Protein 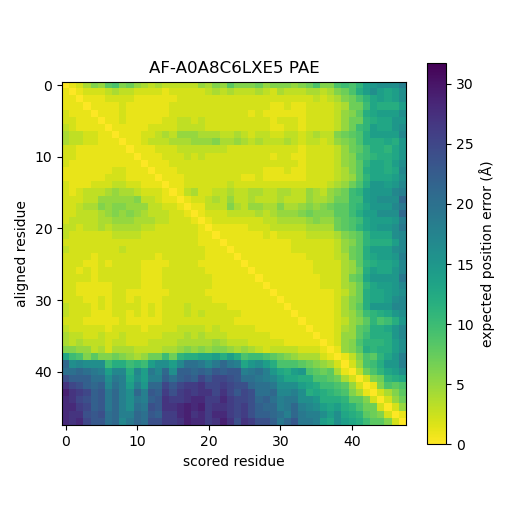AF-A0A8C6LXE5-F1 (afdb_monomer)

Sequence (48 aa):
MKVTVCFGRTRVVVPCGDGNIKVLNLVEQAAMRYKKAIGKVGSPSSLS

Nearest PDB structures (foldseek):
  4i6p-assembly2_A  TM=9.995E-01  e=1.086E-03  Rattus norvegicus
  4i6p-assembly3_B  TM=8.523E-01  e=6.596E-04  Rattus norvegicus
  4uc7-assembly1_A  TM=4.244E-01  e=9.264E+00  Human respiratory syncytial virus A2
  4uce-assembly1_A  TM=4.248E-01  e=9.949E+00  Human respiratory syncytial virus A2
  4uca-assembly2_B  TM=4.327E-01  e=9.949E+00  Human respiratory syncytial virus A2

Secondary structure (DSSP, 8-state):
-EEEEEETTEEEEEE-TTS---HHHHHHHHHHHHHHHHHH--S-----

Radius of gyration: 12.42 Å; Cα contacts (8 Å, |Δi|>4): 41; chains: 1; bounding box: 38×17×24 Å

Structure (mmCIF, N/CA/C/O backbone):
data_AF-A0A8C6LXE5-F1
#
_entry.id   AF-A0A8C6LXE5-F1
#
loop_
_atom_site.group_PDB
_atom_site.id
_atom_site.type_symbol
_atom_site.label_atom_id
_atom_site.label_alt_id
_atom_site.label_comp_id
_atom_site.label_asym_id
_atom_site.label_entity_id
_atom_site.label_seq_id
_atom_site.pdbx_PDB_ins_code
_atom_site.Cartn_x
_atom_site.Cartn_y
_atom_site.Cartn_z
_atom_site.occupancy
_atom_site.B_iso_or_equiv
_atom_site.auth_seq_id
_atom_site.auth_comp_id
_atom_site.auth_asym_id
_atom_site.auth_atom_id
_atom_site.pdbx_PDB_model_num
ATOM 1 N N . MET A 1 1 ? 4.847 6.257 -12.936 1.00 89.81 1 MET A N 1
ATOM 2 C CA . MET A 1 1 ? 3.947 5.152 -12.524 1.00 89.81 1 MET A CA 1
ATOM 3 C C . MET A 1 1 ? 3.270 5.457 -11.186 1.00 89.81 1 MET A C 1
ATOM 5 O O . MET A 1 1 ? 3.866 6.088 -10.315 1.00 89.81 1 MET A O 1
ATOM 9 N N . LYS A 1 2 ? 2.021 5.011 -11.008 1.00 94.19 2 LYS A N 1
ATOM 10 C CA . LYS A 1 2 ? 1.290 5.061 -9.732 1.00 94.19 2 LYS A CA 1
ATOM 11 C C . LYS A 1 2 ? 0.500 3.771 -9.543 1.00 94.19 2 LYS A C 1
ATOM 13 O O . LYS A 1 2 ? 0.023 3.212 -10.528 1.00 94.19 2 LYS A O 1
ATOM 18 N N . VAL A 1 3 ? 0.336 3.335 -8.302 1.00 95.44 3 VAL A N 1
ATOM 19 C CA . VAL A 1 3 ? -0.475 2.162 -7.955 1.00 95.44 3 VAL A CA 1
ATOM 20 C C . VAL A 1 3 ? -1.540 2.538 -6.936 1.00 95.44 3 VAL A C 1
ATOM 22 O O . VAL A 1 3 ? -1.429 3.553 -6.245 1.00 95.44 3 VAL A O 1
ATOM 25 N N . THR A 1 4 ? -2.583 1.722 -6.841 1.00 96.69 4 THR A N 1
ATOM 26 C CA . THR A 1 4 ? -3.593 1.854 -5.788 1.00 96.69 4 THR A CA 1
ATOM 27 C C . THR A 1 4 ? -3.399 0.733 -4.782 1.00 96.69 4 THR A C 1
ATOM 29 O O . THR A 1 4 ? -3.371 -0.430 -5.170 1.00 96.69 4 THR A O 1
ATOM 32 N N . VAL A 1 5 ? -3.287 1.083 -3.502 1.00 96.25 5 VAL A N 1
ATOM 33 C CA . VAL A 1 5 ? -3.210 0.130 -2.391 1.00 96.25 5 VAL A CA 1
ATOM 34 C C . VAL A 1 5 ? -4.521 0.180 -1.615 1.00 96.25 5 VAL A C 1
ATOM 36 O O . VAL A 1 5 ? -5.029 1.264 -1.311 1.00 96.25 5 VAL A O 1
ATOM 39 N N . CYS A 1 6 ? -5.076 -0.990 -1.313 1.00 95.75 6 CYS A N 1
ATOM 40 C CA . CYS A 1 6 ? -6.311 -1.124 -0.550 1.00 95.75 6 CYS A CA 1
ATOM 41 C C . CYS A 1 6 ? -5.995 -1.463 0.913 1.00 95.75 6 CYS A C 1
ATOM 43 O O . CYS A 1 6 ? -5.365 -2.479 1.194 1.00 95.75 6 CYS A O 1
ATOM 45 N N . PHE A 1 7 ? -6.471 -0.628 1.836 1.00 93.75 7 PHE A N 1
ATOM 46 C CA . PHE A 1 7 ? -6.497 -0.873 3.279 1.00 93.75 7 PHE A CA 1
ATOM 47 C C . PHE A 1 7 ? -7.951 -1.122 3.690 1.00 93.75 7 PHE A C 1
ATOM 49 O O . PHE A 1 7 ? -8.701 -0.186 3.980 1.00 93.75 7 PHE A O 1
ATOM 56 N N . GLY A 1 8 ? -8.386 -2.383 3.630 1.00 92.31 8 GLY A N 1
ATOM 57 C CA . GLY A 1 8 ? -9.806 -2.719 3.756 1.00 92.31 8 GLY A CA 1
ATOM 58 C C . GLY A 1 8 ? -10.628 -2.021 2.666 1.00 92.31 8 GLY A C 1
ATOM 59 O O . GLY A 1 8 ? -10.382 -2.226 1.478 1.00 92.31 8 GLY A O 1
ATOM 60 N N . ARG A 1 9 ? -11.578 -1.164 3.067 1.00 91.06 9 ARG A N 1
ATOM 61 C CA . ARG A 1 9 ? -12.416 -0.368 2.145 1.00 91.06 9 ARG A CA 1
ATOM 62 C C . ARG A 1 9 ? -11.751 0.927 1.664 1.00 91.06 9 ARG A C 1
ATOM 64 O O . ARG A 1 9 ? -12.214 1.533 0.702 1.00 91.06 9 ARG A O 1
ATOM 71 N N . THR A 1 10 ? -10.666 1.353 2.303 1.00 91.50 10 THR A N 1
ATOM 72 C CA . THR A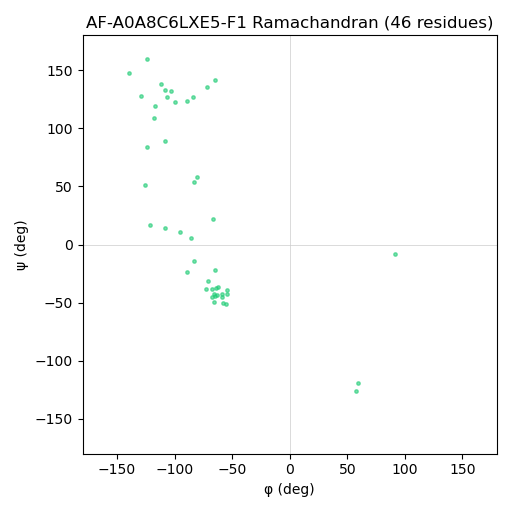 1 10 ? -10.001 2.616 1.980 1.00 91.50 10 THR A CA 1
ATOM 73 C C . THR A 1 10 ? -8.957 2.396 0.898 1.00 91.50 10 THR A C 1
ATOM 75 O O . THR A 1 10 ? -8.027 1.605 1.056 1.00 91.50 10 THR A O 1
ATOM 78 N N . ARG A 1 11 ? -9.083 3.129 -0.207 1.00 95.00 11 ARG A N 1
ATOM 79 C CA . ARG A 1 11 ? -8.158 3.059 -1.342 1.00 95.00 11 ARG A CA 1
ATOM 80 C C . ARG A 1 11 ? -7.235 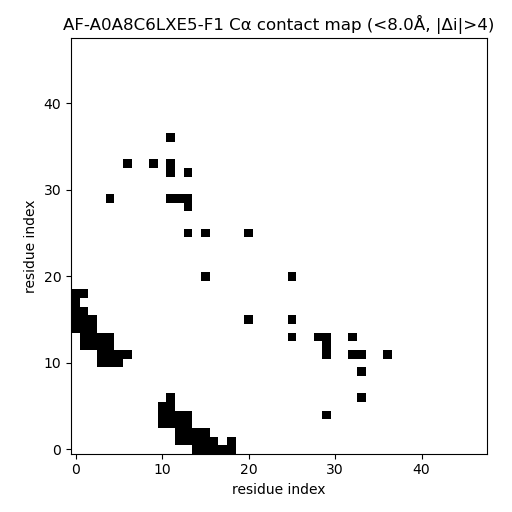4.264 -1.328 1.00 95.00 11 ARG A C 1
ATOM 82 O O . ARG A 1 11 ? -7.687 5.397 -1.196 1.00 95.00 11 ARG A O 1
ATOM 89 N N . VAL A 1 12 ? -5.941 4.018 -1.483 1.00 95.19 12 VAL A N 1
ATOM 90 C CA . VAL A 1 12 ? -4.913 5.055 -1.420 1.00 95.19 12 VAL A CA 1
ATOM 91 C C . VAL A 1 12 ? -4.020 4.959 -2.645 1.00 95.19 12 VAL A C 1
ATOM 93 O O . VAL A 1 12 ? -3.477 3.899 -2.953 1.00 95.19 12 VAL A O 1
ATOM 96 N N . VAL A 1 13 ? -3.855 6.078 -3.346 1.00 95.75 13 VAL A N 1
ATOM 97 C CA . VAL A 1 13 ? -2.953 6.166 -4.496 1.00 95.75 13 VAL A CA 1
ATOM 98 C C . VAL A 1 13 ? -1.533 6.440 -4.008 1.00 95.75 13 VAL A C 1
ATOM 100 O O . VAL A 1 13 ? -1.290 7.401 -3.275 1.00 95.75 13 VAL A O 1
ATOM 103 N N . VAL A 1 14 ? -0.590 5.608 -4.443 1.00 96.38 14 VAL A N 1
ATOM 104 C CA . VAL A 1 14 ? 0.834 5.725 -4.124 1.00 96.38 14 VAL A CA 1
ATOM 105 C C . VAL A 1 14 ? 1.612 5.965 -5.423 1.00 96.38 14 VAL A C 1
ATOM 107 O O . VAL A 1 14 ? 1.548 5.137 -6.335 1.00 96.38 14 VAL A O 1
ATOM 110 N N . PRO A 1 15 ? 2.321 7.098 -5.561 1.00 95.06 15 PRO A N 1
ATOM 111 C CA . PRO A 1 15 ? 3.253 7.308 -6.659 1.00 95.06 15 PRO A CA 1
ATOM 112 C C . PRO A 1 15 ? 4.498 6.438 -6.450 1.00 95.06 15 PRO A C 1
ATOM 114 O O . PRO A 1 15 ? 5.039 6.381 -5.348 1.00 95.06 15 PRO A O 1
ATOM 117 N N . CYS A 1 16 ? 4.962 5.778 -7.510 1.00 92.75 16 CYS A N 1
ATOM 118 C CA . CYS A 1 16 ? 6.092 4.841 -7.451 1.00 92.75 16 CYS A CA 1
A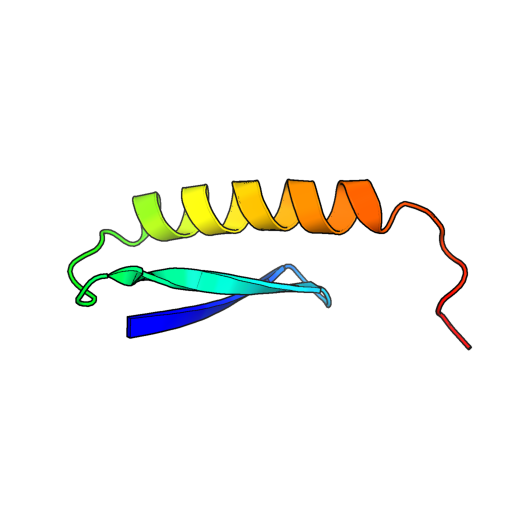TOM 119 C C . CYS A 1 16 ? 7.254 5.244 -8.373 1.00 92.75 16 CYS A C 1
ATOM 121 O O . CYS A 1 16 ? 8.093 4.404 -8.685 1.00 92.75 16 CYS A O 1
ATOM 123 N N . GLY A 1 17 ? 7.290 6.499 -8.841 1.00 89.38 17 GLY A N 1
ATOM 124 C CA . GLY A 1 17 ? 8.290 6.955 -9.814 1.00 89.38 17 GLY A CA 1
ATOM 125 C C . GLY A 1 17 ? 8.238 6.100 -11.081 1.00 89.38 17 GLY A C 1
ATOM 126 O O . GLY A 1 17 ? 7.152 5.896 -11.628 1.00 89.38 17 GLY A O 1
ATOM 127 N N . ASP A 1 18 ? 9.373 5.540 -11.487 1.00 93.75 18 ASP A N 1
ATOM 128 C CA . ASP A 1 18 ? 9.509 4.673 -12.669 1.00 93.75 18 ASP A CA 1
ATOM 129 C C . ASP A 1 18 ? 9.190 3.192 -12.397 1.00 93.75 18 ASP A C 1
ATOM 131 O O . ASP A 1 18 ? 9.337 2.348 -13.273 1.00 93.75 18 ASP A O 1
ATOM 135 N N . GLY A 1 19 ? 8.729 2.855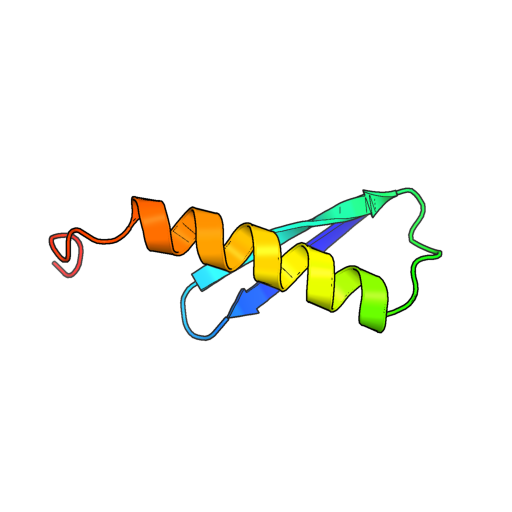 -11.187 1.00 90.75 19 GLY A N 1
ATOM 136 C CA . GLY A 1 19 ? 8.329 1.493 -10.814 1.00 90.75 19 GLY A CA 1
ATOM 137 C C . GLY A 1 19 ? 9.443 0.640 -10.199 1.00 90.75 19 GLY A C 1
ATOM 138 O O . GLY A 1 19 ? 9.144 -0.409 -9.638 1.00 90.75 19 GLY A O 1
ATOM 139 N N . ASN A 1 20 ? 10.696 1.108 -10.198 1.00 94.38 20 ASN A N 1
ATOM 140 C CA . ASN A 1 20 ? 11.827 0.431 -9.548 1.00 94.38 20 ASN A CA 1
ATOM 141 C C . ASN A 1 20 ? 11.910 0.733 -8.035 1.00 94.38 20 ASN A C 1
ATOM 143 O O . ASN A 1 20 ? 12.918 1.221 -7.525 1.00 94.38 20 ASN A O 1
ATOM 147 N N . ILE A 1 21 ? 10.813 0.502 -7.312 1.00 94.31 21 ILE A N 1
ATOM 148 C CA . ILE A 1 21 ? 10.715 0.696 -5.861 1.00 94.31 21 ILE A CA 1
ATOM 149 C C . ILE A 1 21 ? 10.566 -0.656 -5.165 1.00 94.31 21 ILE A C 1
ATOM 151 O O . ILE A 1 21 ? 9.803 -1.517 -5.601 1.00 94.31 21 ILE A O 1
ATOM 155 N N . LYS A 1 22 ? 11.262 -0.847 -4.040 1.00 96.06 22 LYS A N 1
ATOM 156 C CA . LYS A 1 22 ? 11.062 -2.040 -3.207 1.00 96.06 22 LYS A CA 1
ATOM 157 C C . LYS A 1 22 ? 9.646 -2.047 -2.630 1.00 96.06 22 LYS A C 1
ATOM 159 O O . LYS A 1 22 ? 9.156 -1.014 -2.174 1.00 96.06 22 LYS A O 1
ATOM 164 N N . VAL A 1 23 ? 9.036 -3.229 -2.555 1.00 95.50 23 VAL A N 1
ATOM 165 C CA . VAL A 1 23 ? 7.695 -3.412 -1.970 1.00 95.50 23 VAL A CA 1
ATOM 166 C C . VAL A 1 23 ? 7.623 -2.851 -0.546 1.00 95.50 23 VAL A C 1
ATOM 168 O O . VAL A 1 23 ? 6.653 -2.180 -0.215 1.00 95.50 23 VAL A O 1
ATOM 171 N N . LEU A 1 24 ? 8.674 -3.029 0.265 1.00 96.94 24 LEU A N 1
ATOM 172 C CA . LEU A 1 24 ? 8.751 -2.467 1.620 1.00 96.94 24 LEU A CA 1
ATOM 173 C C . LEU A 1 24 ? 8.551 -0.939 1.629 1.00 96.94 24 LEU A C 1
ATOM 175 O O . LEU A 1 24 ? 7.663 -0.432 2.310 1.00 96.94 24 LEU A O 1
ATOM 179 N N . ASN A 1 25 ? 9.301 -0.223 0.787 1.00 96.06 25 ASN A N 1
ATOM 180 C CA . ASN A 1 25 ? 9.205 1.234 0.648 1.00 96.06 25 ASN A CA 1
ATOM 181 C C . ASN A 1 25 ? 7.813 1.675 0.160 1.00 96.06 25 ASN A C 1
ATOM 183 O O . ASN A 1 25 ? 7.295 2.717 0.562 1.00 96.06 25 ASN A O 1
ATOM 187 N N . LEU A 1 26 ? 7.197 0.890 -0.729 1.00 96.25 26 LEU A N 1
ATOM 188 C CA . LEU A 1 26 ? 5.844 1.137 -1.222 1.00 96.25 26 LEU A CA 1
ATOM 189 C C . LEU A 1 26 ? 4.809 0.994 -0.100 1.00 96.25 26 LEU A C 1
ATOM 191 O O . LEU A 1 26 ? 3.922 1.841 0.015 1.00 96.25 26 LEU A O 1
ATOM 195 N N . VAL A 1 27 ? 4.940 -0.029 0.748 1.00 96.38 27 VAL A N 1
ATOM 196 C CA . VAL A 1 27 ? 4.052 -0.269 1.895 1.00 96.38 27 VAL A CA 1
ATOM 197 C C . VAL A 1 27 ? 4.165 0.855 2.924 1.00 96.38 27 VAL A C 1
ATOM 199 O O . VAL A 1 27 ? 3.137 1.369 3.361 1.00 96.38 27 VAL A O 1
ATOM 202 N N . GLU A 1 28 ? 5.372 1.311 3.260 1.00 96.88 28 GLU A N 1
ATOM 203 C CA . GLU A 1 28 ? 5.577 2.449 4.173 1.00 96.88 28 GLU A CA 1
ATOM 204 C C . GLU A 1 28 ? 4.904 3.725 3.648 1.00 96.88 28 GLU A C 1
ATOM 206 O O . GLU A 1 28 ? 4.172 4.422 4.360 1.00 96.88 28 GLU A O 1
ATOM 211 N N . GLN A 1 29 ? 5.082 3.997 2.357 1.00 95.62 29 GLN A N 1
ATOM 212 C CA . GLN A 1 29 ? 4.446 5.108 1.662 1.00 95.62 29 GLN A CA 1
ATOM 213 C C . GLN A 1 29 ? 2.920 5.003 1.596 1.00 95.62 29 GLN A C 1
ATOM 215 O O . GLN A 1 29 ? 2.228 6.026 1.679 1.00 95.62 29 GLN A O 1
ATOM 220 N N . ALA A 1 30 ? 2.390 3.795 1.426 1.00 96.88 30 ALA A N 1
ATOM 221 C CA . ALA A 1 30 ? 0.963 3.519 1.447 1.00 96.88 30 ALA A CA 1
ATOM 222 C C . ALA A 1 30 ? 0.393 3.733 2.857 1.00 96.88 30 ALA A C 1
ATOM 224 O O . ALA A 1 30 ? -0.610 4.428 3.013 1.00 96.88 30 ALA A O 1
ATOM 225 N N . ALA A 1 31 ? 1.076 3.224 3.885 1.00 96.31 31 ALA A N 1
ATOM 226 C CA . ALA A 1 31 ? 0.673 3.329 5.282 1.00 96.31 31 ALA A CA 1
ATOM 227 C C . ALA A 1 31 ? 0.642 4.787 5.763 1.00 96.31 31 ALA A C 1
ATOM 229 O O . ALA A 1 31 ? -0.327 5.206 6.397 1.00 96.31 31 ALA A O 1
ATOM 230 N N . MET A 1 32 ? 1.649 5.598 5.416 1.00 95.38 32 MET A N 1
ATOM 231 C CA . MET A 1 32 ? 1.653 7.034 5.728 1.00 95.38 32 MET A CA 1
ATOM 232 C C . MET A 1 32 ? 0.456 7.765 5.113 1.00 95.38 32 MET A C 1
ATOM 234 O O . MET A 1 32 ? -0.170 8.607 5.758 1.00 95.38 32 MET A O 1
ATOM 238 N N . ARG A 1 33 ? 0.118 7.448 3.861 1.00 95.12 33 ARG A N 1
ATOM 239 C CA . ARG A 1 33 ? -1.011 8.073 3.164 1.00 95.12 33 ARG A CA 1
ATOM 240 C C . ARG A 1 33 ? -2.354 7.587 3.696 1.00 95.12 33 ARG A C 1
ATOM 242 O O . ARG A 1 33 ? -3.250 8.408 3.864 1.00 95.12 33 ARG A O 1
ATOM 249 N N . TYR A 1 34 ? -2.472 6.303 4.026 1.00 95.56 34 TYR A N 1
ATOM 250 C CA . TYR A 1 34 ? -3.647 5.753 4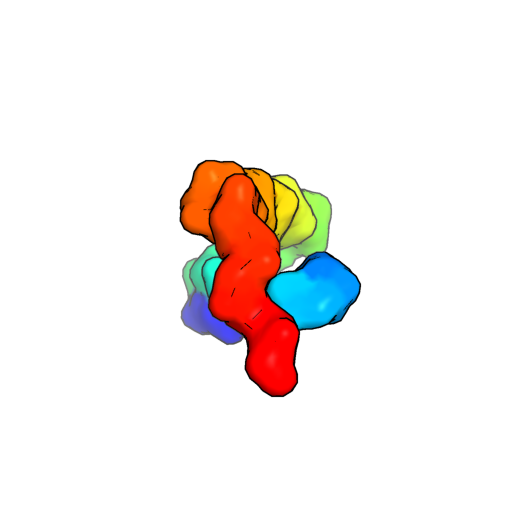.693 1.00 95.56 34 TYR A CA 1
ATOM 251 C C . TYR A 1 34 ? -3.914 6.465 6.016 1.00 95.56 34 TYR A C 1
ATOM 253 O O . TYR A 1 34 ? -5.009 6.990 6.190 1.00 95.56 34 TYR A O 1
ATOM 261 N N . LYS A 1 35 ? -2.903 6.605 6.888 1.00 92.56 35 LYS A N 1
ATOM 262 C CA . LYS A 1 35 ? -3.018 7.344 8.160 1.00 92.56 35 LYS A CA 1
ATOM 263 C C . LYS A 1 35 ? -3.530 8.774 7.958 1.00 92.56 35 LYS A C 1
ATOM 265 O O . LYS A 1 35 ? -4.411 9.214 8.688 1.00 92.56 35 LYS A O 1
ATOM 270 N N . LYS A 1 36 ? -3.037 9.487 6.936 1.00 88.31 36 LYS A N 1
ATOM 271 C CA . LYS A 1 36 ? -3.524 10.836 6.588 1.00 88.31 36 LYS A CA 1
ATOM 272 C C . LYS A 1 36 ? -4.962 10.835 6.067 1.00 88.31 36 LYS A C 1
ATOM 274 O O . LYS A 1 36 ? -5.705 11.765 6.364 1.00 88.31 36 LYS A O 1
ATOM 279 N N . ALA A 1 37 ? -5.341 9.829 5.282 1.00 86.94 37 ALA A N 1
ATOM 280 C CA . ALA A 1 37 ? -6.697 9.693 4.768 1.00 86.94 37 ALA A CA 1
ATOM 281 C C . ALA A 1 37 ? -7.681 9.427 5.914 1.00 86.94 37 ALA A C 1
ATOM 283 O O . ALA A 1 37 ? -8.647 10.164 6.054 1.00 86.94 37 ALA A O 1
ATOM 284 N N . ILE A 1 38 ? -7.394 8.468 6.798 1.00 86.69 38 ILE A N 1
ATOM 285 C CA . ILE A 1 38 ? -8.285 8.155 7.925 1.00 86.69 38 ILE A CA 1
ATOM 286 C C . ILE A 1 38 ? -8.292 9.237 9.008 1.00 86.69 38 ILE A C 1
ATOM 288 O O . ILE A 1 38 ? -9.338 9.491 9.589 1.00 86.69 38 ILE A O 1
ATOM 292 N N . GLY A 1 39 ? -7.175 9.942 9.223 1.00 73.62 39 GLY A N 1
ATOM 293 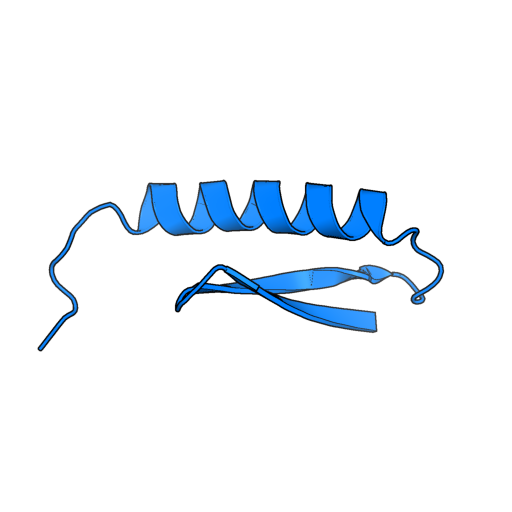C CA . GLY A 1 39 ? -7.115 11.087 10.138 1.00 73.62 39 GLY A CA 1
ATOM 294 C C . GLY A 1 39 ? -7.969 12.275 9.682 1.00 73.62 39 GLY A C 1
ATOM 295 O O . GLY A 1 39 ? -8.371 13.087 10.505 1.00 73.62 39 GLY A O 1
ATOM 296 N N . LYS A 1 40 ? -8.292 12.358 8.383 1.00 58.81 40 LYS A N 1
ATOM 297 C CA . LYS A 1 40 ? -9.280 13.302 7.832 1.00 58.81 40 LYS A CA 1
ATOM 298 C C . LYS A 1 40 ? -10.707 12.738 7.810 1.00 58.81 40 LYS A C 1
ATOM 300 O O . LYS A 1 40 ? -11.654 13.509 7.805 1.00 58.81 40 LYS A O 1
ATOM 305 N N . VAL A 1 41 ? -10.858 11.412 7.799 1.00 55.41 41 VAL A N 1
ATOM 306 C CA . VAL A 1 41 ? -12.141 10.686 7.668 1.00 55.41 41 VAL A CA 1
ATOM 307 C C . VAL A 1 41 ? -12.730 10.297 9.040 1.00 55.41 41 VAL A C 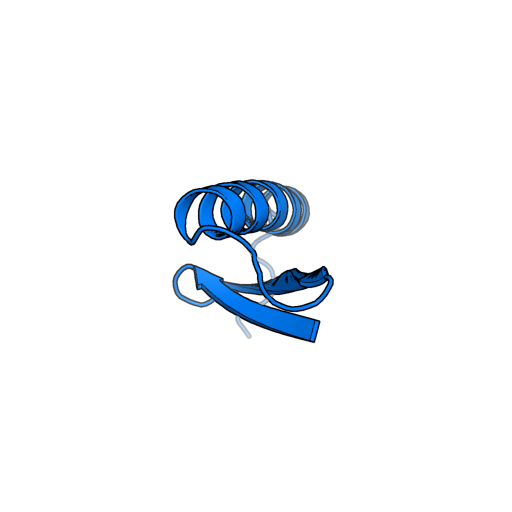1
ATO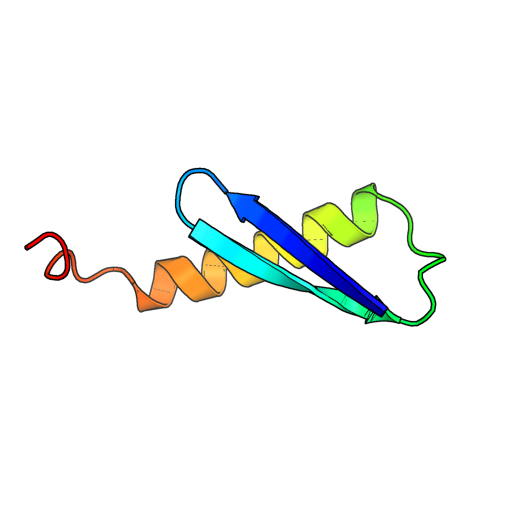M 309 O O . VAL A 1 41 ? -13.725 9.589 9.123 1.00 55.41 41 VAL A O 1
ATOM 312 N N . GLY A 1 42 ? -12.182 10.817 10.143 1.00 52.94 42 GLY A N 1
ATOM 313 C CA . GLY A 1 42 ? -12.680 10.613 11.511 1.00 52.94 42 GLY A CA 1
ATOM 314 C C . GLY A 1 42 ? -14.049 11.234 11.848 1.00 52.94 42 GLY A C 1
ATOM 315 O O . GLY A 1 42 ? -14.323 11.449 13.022 1.00 52.94 42 GLY A O 1
ATOM 316 N N . SER A 1 43 ? -14.909 11.529 10.867 1.00 47.03 43 SER A N 1
ATOM 317 C CA . SER A 1 43 ? -16.335 11.813 11.092 1.00 47.03 43 SER A CA 1
ATOM 318 C C . SER A 1 43 ? -17.183 10.755 10.362 1.00 47.03 43 SER A C 1
ATOM 320 O O . SER A 1 43 ? -17.221 10.732 9.131 1.00 47.03 43 SER A O 1
ATOM 322 N N . PRO A 1 44 ? -17.838 9.833 11.092 1.00 49.78 44 PRO A N 1
ATOM 323 C CA . PRO A 1 44 ? -18.572 8.704 10.521 1.00 49.78 44 PRO A CA 1
ATOM 324 C C . PRO A 1 44 ? -19.976 9.108 10.030 1.00 49.78 44 PRO A C 1
ATOM 326 O O . PRO A 1 44 ? -20.973 8.550 10.471 1.00 49.78 44 PRO A O 1
ATOM 329 N N . SER A 1 45 ? -20.077 10.075 9.115 1.00 52.97 45 SER A N 1
ATOM 330 C CA . SER A 1 45 ? -21.358 10.531 8.540 1.00 52.97 45 SER A CA 1
ATOM 331 C C . SER A 1 45 ? -21.584 10.122 7.078 1.00 52.97 45 SER A C 1
ATOM 333 O O . SER A 1 45 ? -22.487 10.635 6.430 1.00 52.97 45 SER A O 1
ATOM 335 N N . SER A 1 46 ? -20.803 9.186 6.535 1.00 51.69 46 SER A N 1
ATOM 336 C CA . SER A 1 46 ? -20.937 8.733 5.136 1.00 51.69 46 SER A CA 1
ATOM 337 C C . SER A 1 46 ? -21.106 7.217 5.012 1.00 51.69 46 SER A C 1
ATOM 339 O O . SER A 1 46 ? -20.423 6.546 4.242 1.00 51.69 46 SER A O 1
ATOM 341 N N . LEU A 1 47 ? -22.055 6.677 5.773 1.00 52.19 47 LEU A N 1
ATOM 342 C CA . LEU A 1 47 ? -22.757 5.456 5.390 1.00 52.19 47 LEU A CA 1
ATOM 343 C C . LEU A 1 47 ? -24.255 5.785 5.382 1.00 52.19 47 LEU A C 1
ATOM 345 O O . LEU A 1 47 ? -24.933 5.652 6.397 1.00 52.19 47 LEU A O 1
ATOM 349 N N . SER A 1 48 ? -24.706 6.342 4.256 1.00 41.84 48 SER A N 1
ATOM 350 C CA . SER A 1 48 ? -26.113 6.331 3.840 1.00 41.84 48 SER A CA 1
ATOM 351 C C . SER A 1 48 ? -26.439 4.992 3.193 1.00 41.84 48 SER A C 1
ATOM 353 O O . SER A 1 48 ? -25.518 4.425 2.556 1.00 41.84 48 SER A O 1
#

Organism: Nothobranchius furzeri (NCBI:txid105023)

Solvent-accessible surface area (backbone atoms only — not comparable to full-atom values): 3111 Å² total; per-residue (Å²): 87,70,49,76,48,71,61,85,91,47,75,40,80,37,79,42,57,90,59,90,59,57,67,68,62,50,50,55,55,42,51,56,49,44,53,56,52,50,70,70,53,76,64,94,81,82,80,130

InterPro domains:
  IPR021922 Par3/HAL, N-terminal [PF12053] (1-42)
  IPR052213 Partitioning defective 3 homolog [PTHR16484] (1-40)

Foldseek 3Di:
DWDWDDPDPDIDIADDDPVPDDPVVRVVRRVVRVCVVVVVVPPPPPDD

pLDDT: mean 85.61, std 16.99, range [41.84, 96.94]

Mean predicted aligned error: 6.56 Å